Protein AF-A0A482ZQ95-F1 (afdb_monomer)

Radius of gyration: 16.78 Å; Cα contacts (8 Å, |Δi|>4): 30; chains: 1; bounding box: 48×13×39 Å

Sequence (59 aa):
MQRINQVVRGKRGVSLDTAWLLSEVLNTMPEFWLNLQNAHDLSVHKPASHIQPLAATRA

Mean predicted aligned error: 6.34 Å

Nearest PDB structures (foldseek):
  6lb3-assembly2_B  TM=9.109E-01  e=1.470E-02  Pseudomonas aeruginosa PAO1
  6f8s-assembly1_C  TM=8.610E-01  e=1.687E-02  Pseudomonas putida
  3trb-assembly1_A  TM=8.340E-01  e=1.470E-02  Coxiella burnetii
  7csy-assembly1_A  TM=7.708E-01  e=2.075E-02  Pseudomonas aeruginosa PAO1
  2rn7-assembly1_A  TM=5.730E-01  e=3.431E+00  Shigella flexneri

Secondary structure (DSSP, 8-state):
-HHHHHHHTTSSPPPHHHHHHHHHHHT--HHHHHHHHHHHHHHHT--SSPPPPGGG---

Foldseek 3Di:
DVPVVCCVVVVDAQDLVNLVVCCVVVVHHSVVRVVVRVVVCCVVPVDPDDDDDPVVPDD

Solvent-accessible surface area (backbone atoms only — not comparable to full-atom values): 3699 Å² total; per-residue (Å²): 118,70,66,63,57,30,38,78,66,68,76,37,79,67,47,74,74,53,19,46,55,50,12,69,76,67,75,54,56,36,65,60,48,45,50,52,41,51,52,50,51,52,65,76,62,58,70,91,73,83,80,81,62,76,82,75,70,72,130

Structure (mmCIF, N/CA/C/O backbone):
data_AF-A0A482ZQ95-F1
#
_entry.id   AF-A0A482ZQ95-F1
#
loop_
_atom_site.group_PDB
_atom_site.id
_atom_site.type_symbol
_atom_site.label_atom_id
_atom_site.label_alt_id
_atom_site.label_comp_id
_atom_site.label_asym_id
_atom_site.label_entity_id
_atom_site.label_seq_id
_atom_site.pdbx_PDB_ins_code
_atom_site.Cartn_x
_atom_site.Cartn_y
_atom_site.Cartn_z
_atom_site.occupancy
_atom_site.B_iso_or_equiv
_atom_site.auth_seq_id
_atom_site.auth_comp_id
_atom_site.auth_asym_id
_atom_site.auth_atom_id
_atom_site.pdbx_PDB_model_num
ATOM 1 N N . MET A 1 1 ? -16.253 5.306 9.985 1.00 60.06 1 MET A N 1
ATOM 2 C CA . MET A 1 1 ? -16.528 3.999 9.340 1.00 60.06 1 MET A CA 1
ATOM 3 C C . MET A 1 1 ? -16.462 3.976 7.806 1.00 60.06 1 MET A C 1
ATOM 5 O O . MET A 1 1 ? -16.175 2.920 7.261 1.00 60.06 1 MET A O 1
ATOM 9 N N . GLN A 1 2 ? -16.669 5.076 7.064 1.00 74.25 2 GLN A N 1
ATOM 10 C CA . GLN A 1 2 ? -16.649 5.009 5.585 1.00 74.25 2 GLN A CA 1
ATOM 11 C C . GLN A 1 2 ? -15.274 4.705 4.954 1.00 74.25 2 GLN A C 1
ATOM 13 O O . GLN A 1 2 ? -15.236 4.089 3.894 1.00 74.25 2 GLN A O 1
ATOM 18 N N . ARG A 1 3 ? -14.155 5.103 5.581 1.00 73.75 3 ARG A N 1
ATOM 19 C CA . ARG A 1 3 ? -12.808 4.932 4.999 1.00 73.75 3 ARG A CA 1
ATOM 20 C C . ARG A 1 3 ? -12.392 3.464 4.868 1.00 73.75 3 ARG A C 1
ATOM 22 O O . ARG A 1 3 ? -12.066 3.039 3.768 1.00 73.75 3 ARG A O 1
ATOM 29 N N . ILE A 1 4 ? -12.483 2.686 5.948 1.00 80.81 4 ILE A N 1
ATOM 30 C CA . ILE A 1 4 ? -12.113 1.258 5.944 1.00 80.81 4 ILE A CA 1
ATOM 31 C C . ILE A 1 4 ? -12.991 0.474 4.963 1.00 80.81 4 ILE A C 1
ATOM 33 O O . ILE A 1 4 ? -12.477 -0.300 4.165 1.00 80.81 4 ILE A O 1
ATOM 37 N N . ASN A 1 5 ? -14.299 0.749 4.917 1.00 83.62 5 ASN A N 1
ATOM 38 C CA . ASN A 1 5 ? -15.192 0.099 3.952 1.00 83.62 5 ASN A CA 1
ATOM 39 C C . ASN A 1 5 ? -14.815 0.377 2.489 1.00 83.62 5 ASN A C 1
ATOM 41 O O . ASN A 1 5 ? -15.049 -0.470 1.631 1.00 83.62 5 ASN A O 1
ATOM 45 N N . GLN A 1 6 ? -14.256 1.549 2.177 1.00 86.00 6 GLN A N 1
ATOM 46 C CA . GLN A 1 6 ? -13.763 1.838 0.828 1.00 86.00 6 GLN A CA 1
ATOM 47 C C . GLN A 1 6 ? -12.449 1.116 0.525 1.00 86.00 6 GLN A C 1
ATOM 49 O O . GLN A 1 6 ? -12.283 0.679 -0.610 1.00 86.00 6 GLN A O 1
ATOM 54 N N . VAL A 1 7 ? -11.578 0.943 1.524 1.00 86.38 7 VAL A N 1
ATOM 55 C CA . VAL A 1 7 ? -10.349 0.140 1.407 1.00 86.38 7 VAL A CA 1
ATOM 56 C C . VAL A 1 7 ? -10.690 -1.325 1.149 1.00 86.38 7 VAL A C 1
ATOM 58 O O . VAL A 1 7 ? -10.241 -1.895 0.163 1.00 86.38 7 VAL A O 1
ATOM 61 N N . VAL A 1 8 ? -11.588 -1.909 1.949 1.00 83.00 8 VAL A N 1
ATOM 62 C CA . VAL A 1 8 ? -12.046 -3.302 1.778 1.00 83.00 8 VAL A CA 1
ATOM 63 C C . VAL A 1 8 ? -12.710 -3.521 0.415 1.00 83.00 8 VAL A C 1
ATOM 65 O O . VAL A 1 8 ? -12.564 -4.574 -0.194 1.00 83.00 8 VAL A O 1
ATOM 68 N N . ARG A 1 9 ? -13.433 -2.517 -0.095 1.00 86.62 9 ARG A N 1
ATOM 69 C CA . ARG A 1 9 ? -14.077 -2.568 -1.417 1.00 86.62 9 ARG A CA 1
ATOM 70 C C . ARG A 1 9 ? -13.142 -2.215 -2.580 1.00 86.62 9 ARG A C 1
ATOM 72 O O . ARG A 1 9 ? -13.636 -2.094 -3.698 1.00 86.62 9 ARG A O 1
ATOM 79 N N . GLY A 1 10 ? -11.854 -1.964 -2.332 1.00 84.44 10 GLY A N 1
ATOM 80 C CA . GLY A 1 10 ? -10.888 -1.552 -3.356 1.00 84.44 10 GLY A CA 1
ATOM 81 C C . GLY A 1 10 ? -11.194 -0.199 -4.011 1.00 84.44 10 GLY A C 1
ATOM 82 O O . GLY A 1 10 ? -10.623 0.137 -5.041 1.00 84.44 10 GLY A O 1
ATOM 83 N N . LYS A 1 11 ? -12.102 0.601 -3.436 1.00 86.38 11 LYS A N 1
ATOM 84 C CA . LYS A 1 11 ? -12.466 1.938 -3.945 1.00 86.38 11 LYS A CA 1
ATOM 85 C C . LYS A 1 11 ? -11.447 3.011 -3.563 1.00 86.38 11 LYS A C 1
ATOM 87 O O . LYS A 1 11 ? -11.518 4.131 -4.061 1.00 86.38 11 LYS A O 1
ATOM 92 N N . ARG A 1 12 ? -10.555 2.697 -2.625 1.00 88.88 12 ARG A N 1
ATOM 93 C CA . ARG A 1 12 ? -9.469 3.553 -2.153 1.00 88.88 12 ARG A CA 1
ATOM 94 C C . ARG A 1 12 ? -8.307 2.662 -1.723 1.00 88.88 12 ARG A C 1
ATOM 96 O O . ARG A 1 12 ? -8.549 1.635 -1.099 1.00 88.88 12 ARG A O 1
ATOM 103 N N . GLY A 1 13 ? -7.080 3.078 -2.016 1.00 91.19 13 GLY A N 1
ATOM 104 C CA . GLY A 1 13 ? -5.886 2.418 -1.495 1.00 91.19 13 GLY A CA 1
ATOM 105 C C . GLY A 1 13 ? -5.632 2.696 -0.009 1.00 91.19 13 GLY A C 1
ATOM 106 O O . GLY A 1 13 ? -6.301 3.519 0.624 1.00 91.19 13 GLY A O 1
ATOM 107 N N . VAL A 1 14 ? -4.638 2.023 0.556 1.00 94.12 14 VAL A N 1
ATOM 108 C CA . VAL A 1 14 ? -4.185 2.243 1.931 1.00 94.12 14 VAL A CA 1
ATOM 109 C C . VAL A 1 14 ? -3.263 3.467 1.991 1.00 94.12 14 VAL A C 1
ATOM 111 O O . VAL A 1 14 ? -2.216 3.495 1.355 1.00 94.12 14 VAL A O 1
ATOM 114 N N . SER A 1 15 ? -3.642 4.488 2.768 1.00 93.12 15 SER A N 1
ATOM 115 C CA . SER A 1 15 ? -2.777 5.639 3.084 1.00 93.12 15 SER A CA 1
ATOM 116 C C . SER A 1 15 ? -1.903 5.376 4.316 1.00 93.12 15 SER A C 1
ATOM 118 O O . SER A 1 15 ? -2.228 4.488 5.102 1.00 93.12 15 SER A O 1
ATOM 120 N N . LEU A 1 16 ? -0.874 6.206 4.550 1.00 94.56 16 LEU A N 1
ATOM 121 C CA . LEU A 1 16 ? -0.027 6.146 5.757 1.00 94.56 16 LEU A CA 1
ATOM 122 C C . LEU A 1 16 ? -0.857 6.107 7.053 1.00 94.56 16 LEU A C 1
ATOM 124 O O . LEU A 1 16 ? -0.716 5.176 7.839 1.00 94.56 16 LEU A O 1
ATOM 128 N N . ASP A 1 17 ? -1.792 7.047 7.233 1.00 93.56 17 ASP A N 1
ATOM 129 C CA . ASP A 1 17 ? -2.664 7.081 8.421 1.00 93.56 17 ASP A CA 1
ATOM 130 C C . ASP A 1 17 ? -3.501 5.803 8.581 1.00 93.56 17 ASP A C 1
ATOM 132 O O . ASP A 1 17 ? -3.764 5.342 9.689 1.00 93.56 17 ASP A O 1
ATOM 136 N N . THR A 1 18 ? -3.941 5.219 7.462 1.00 93.19 18 THR A N 1
ATOM 137 C CA . THR A 1 18 ? -4.756 3.999 7.480 1.00 93.19 18 THR A CA 1
ATOM 138 C C . THR A 1 18 ? -3.900 2.789 7.844 1.00 93.19 18 THR A C 1
ATOM 140 O O . THR A 1 18 ? -4.359 1.929 8.588 1.00 93.19 18 THR A O 1
ATOM 143 N N . ALA A 1 19 ? -2.659 2.735 7.359 1.00 95.75 19 ALA A N 1
ATOM 144 C CA . ALA A 1 19 ? -1.707 1.688 7.703 1.00 95.75 19 ALA A CA 1
ATOM 145 C C . ALA A 1 19 ? -1.384 1.686 9.205 1.00 95.75 19 ALA A C 1
ATOM 147 O O . ALA A 1 19 ? -1.392 0.619 9.815 1.00 95.75 19 ALA A O 1
ATOM 148 N N . TRP A 1 20 ? -1.193 2.864 9.811 1.00 95.88 20 TRP A N 1
ATOM 149 C CA . TRP A 1 20 ? -1.008 2.996 11.260 1.00 95.88 20 TRP A CA 1
ATOM 150 C C . TRP A 1 20 ? -2.220 2.486 12.043 1.00 95.88 20 TRP A C 1
ATOM 152 O O . TRP A 1 20 ? -2.071 1.606 12.887 1.00 95.88 20 TRP A O 1
ATOM 162 N N . LEU A 1 21 ? -3.431 2.926 11.693 1.00 93.38 21 LEU A N 1
ATOM 163 C CA . LEU A 1 21 ? -4.654 2.452 12.353 1.00 93.38 21 LEU A CA 1
ATOM 164 C C . LEU A 1 21 ? -4.832 0.930 12.247 1.00 93.38 21 LEU A C 1
ATOM 166 O O . LEU A 1 21 ? -5.206 0.275 13.217 1.00 93.38 21 LEU A O 1
ATOM 170 N N . LEU A 1 22 ? -4.568 0.352 11.071 1.00 92.94 22 LEU A N 1
ATOM 171 C CA . LEU A 1 22 ? -4.660 -1.095 10.872 1.00 92.94 22 LEU A CA 1
ATOM 172 C C . LEU A 1 22 ? -3.584 -1.844 11.661 1.00 92.94 22 LEU A C 1
ATOM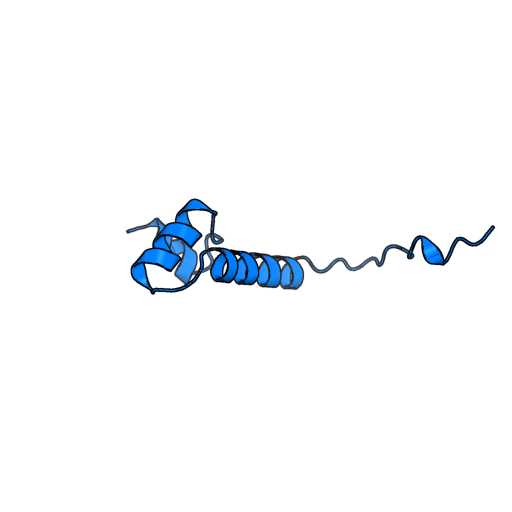 174 O O . LEU A 1 22 ? -3.872 -2.908 12.200 1.00 92.94 22 LEU A O 1
ATOM 178 N N . SER A 1 23 ? -2.377 -1.284 11.760 1.00 96.38 23 SER A N 1
ATOM 179 C CA . SER A 1 23 ? -1.287 -1.877 12.533 1.00 96.38 23 SER A CA 1
ATOM 180 C C . SER A 1 23 ? -1.604 -1.960 14.025 1.00 96.38 23 SER A C 1
ATOM 182 O O . SER A 1 23 ? -1.417 -3.022 14.614 1.00 96.38 23 SER A O 1
ATOM 184 N N . GLU A 1 24 ? -2.184 -0.907 14.607 1.00 95.81 24 GLU A N 1
ATOM 185 C CA . GLU A 1 24 ? -2.564 -0.888 16.022 1.00 95.81 24 GLU A CA 1
ATOM 186 C C . GLU A 1 24 ? -3.713 -1.856 16.320 1.00 95.81 24 GLU A C 1
ATOM 188 O O . GLU A 1 24 ? -3.669 -2.595 17.300 1.00 95.81 24 GLU A O 1
ATOM 193 N N . VAL A 1 25 ? -4.740 -1.888 15.464 1.00 94.94 25 VAL A N 1
ATOM 194 C CA . VAL A 1 25 ? -5.938 -2.712 15.701 1.00 94.94 25 VAL A CA 1
ATOM 195 C C . VAL A 1 25 ? -5.676 -4.200 15.459 1.00 94.94 25 VAL A C 1
ATOM 197 O O . VAL A 1 25 ? -6.272 -5.045 16.124 1.00 94.94 25 VAL A O 1
ATOM 200 N N . LEU A 1 26 ? -4.813 -4.535 14.499 1.00 95.19 26 LEU A N 1
ATOM 201 C CA . LEU A 1 26 ? -4.566 -5.918 14.078 1.00 95.19 26 LEU A CA 1
ATOM 202 C C . LEU A 1 26 ? -3.234 -6.470 14.597 1.00 95.19 26 LEU A C 1
ATOM 204 O O . LEU A 1 26 ? -2.883 -7.602 14.268 1.00 95.19 26 LEU A O 1
ATOM 208 N N . ASN A 1 27 ? -2.514 -5.693 15.412 1.00 97.12 27 ASN A N 1
ATOM 209 C CA . ASN A 1 27 ? -1.196 -6.031 15.946 1.00 97.12 27 ASN A CA 1
ATOM 210 C C . ASN A 1 27 ? -0.207 -6.459 14.843 1.00 97.12 27 ASN A C 1
ATOM 212 O O . ASN A 1 27 ? 0.493 -7.467 14.949 1.00 97.12 27 ASN A O 1
ATOM 216 N N . THR A 1 28 ? -0.198 -5.703 13.745 1.00 97.31 28 THR A N 1
ATOM 217 C CA . THR A 1 28 ? 0.733 -5.874 12.620 1.00 97.31 28 THR A CA 1
ATOM 218 C C . THR A 1 28 ? 1.670 -4.669 12.533 1.00 97.31 28 THR A C 1
ATOM 220 O O . THR A 1 28 ? 1.634 -3.791 13.385 1.00 97.31 28 THR A O 1
ATOM 223 N N . MET A 1 29 ? 2.485 -4.579 11.479 1.00 97.75 29 MET A N 1
ATOM 224 C CA . MET A 1 29 ? 3.310 -3.393 11.215 1.00 97.75 29 MET A CA 1
ATOM 225 C C . MET A 1 29 ? 2.674 -2.503 10.133 1.00 97.75 29 MET A C 1
ATOM 227 O O . MET A 1 29 ? 2.033 -3.036 9.223 1.00 97.75 29 MET A O 1
ATOM 231 N N . PRO A 1 30 ? 2.802 -1.167 10.189 1.00 96.75 30 PRO A N 1
ATOM 232 C CA . PRO A 1 30 ? 2.247 -0.283 9.161 1.00 96.75 30 PRO A CA 1
ATOM 233 C C . PRO A 1 30 ? 2.900 -0.503 7.784 1.00 96.75 30 PRO A C 1
ATOM 235 O O . PRO A 1 30 ? 2.219 -0.444 6.759 1.00 96.75 30 PRO A O 1
ATOM 238 N N . GLU A 1 31 ? 4.187 -0.854 7.735 1.00 97.31 31 GLU A N 1
ATOM 239 C CA . GLU A 1 31 ? 4.920 -1.143 6.495 1.00 97.31 31 GLU A CA 1
ATOM 240 C C . GLU A 1 31 ? 4.327 -2.339 5.751 1.00 97.31 31 GLU A C 1
ATOM 242 O O . GLU A 1 31 ? 4.303 -2.350 4.522 1.00 97.31 31 GLU A O 1
ATOM 247 N N . PHE A 1 32 ? 3.795 -3.328 6.476 1.00 96.94 32 PHE A N 1
ATOM 248 C CA . PHE A 1 32 ? 3.116 -4.476 5.876 1.00 96.94 32 PHE A CA 1
ATOM 249 C C . PHE A 1 32 ? 1.962 -4.022 4.972 1.00 96.94 32 PHE A C 1
ATOM 251 O O . PHE A 1 32 ? 1.863 -4.449 3.823 1.00 96.94 32 PHE A O 1
ATOM 258 N N . TRP A 1 33 ? 1.134 -3.096 5.454 1.00 95.75 33 TRP A N 1
ATOM 259 C CA . TRP A 1 33 ? -0.022 -2.593 4.714 1.00 95.75 33 TRP A CA 1
ATOM 260 C C . TRP A 1 33 ? 0.364 -1.726 3.517 1.00 95.75 33 TRP A C 1
ATOM 262 O O . TRP A 1 33 ? -0.250 -1.825 2.454 1.00 95.75 33 TRP A O 1
ATOM 272 N N . LEU A 1 34 ? 1.404 -0.907 3.662 1.00 96.75 34 LEU A N 1
ATOM 273 C CA . LEU A 1 34 ? 1.924 -0.103 2.556 1.00 96.75 34 LEU A CA 1
ATOM 274 C C . LEU A 1 34 ? 2.572 -0.977 1.483 1.00 96.75 34 LEU A C 1
ATOM 276 O O . LEU A 1 34 ? 2.396 -0.720 0.296 1.00 96.75 34 LEU A O 1
ATOM 280 N N . ASN A 1 35 ? 3.258 -2.049 1.878 1.00 97.00 35 ASN A N 1
ATOM 281 C CA . ASN A 1 35 ? 3.838 -3.001 0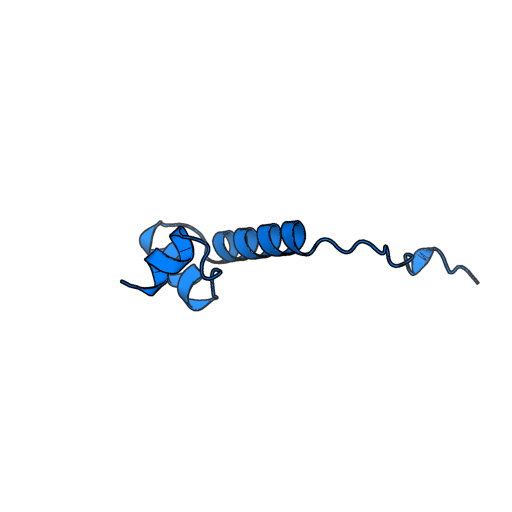.938 1.00 97.00 35 ASN A CA 1
ATOM 282 C C . ASN A 1 35 ? 2.759 -3.715 0.118 1.00 97.00 35 ASN A C 1
ATOM 284 O O . ASN A 1 35 ? 2.945 -3.900 -1.083 1.00 97.00 35 ASN A O 1
ATOM 288 N N . LEU A 1 36 ? 1.615 -4.056 0.723 1.00 95.19 36 LEU A N 1
ATOM 289 C CA . LEU A 1 36 ? 0.469 -4.601 -0.012 1.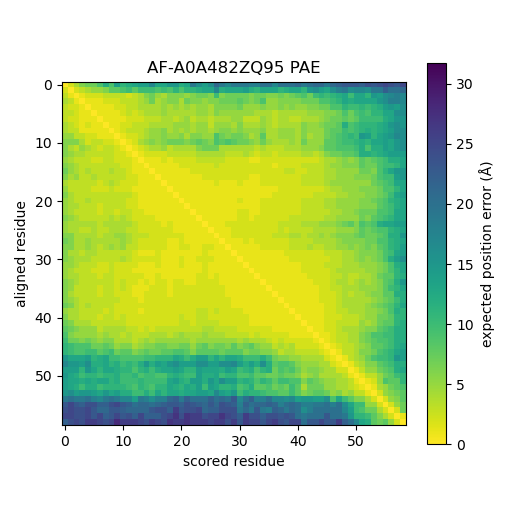00 95.19 36 LEU A CA 1
ATOM 290 C C . LEU A 1 36 ? -0.073 -3.602 -1.040 1.00 95.19 36 LEU A C 1
ATOM 292 O O . LEU A 1 36 ? -0.320 -3.981 -2.185 1.00 95.19 36 LEU A O 1
ATOM 296 N N . GLN A 1 37 ? -0.215 -2.331 -0.653 1.00 94.81 37 GLN A N 1
ATOM 297 C CA . GLN A 1 37 ? -0.651 -1.278 -1.569 1.00 94.81 37 GLN A CA 1
ATOM 298 C C . GLN A 1 37 ? 0.336 -1.106 -2.733 1.00 94.81 37 GLN A C 1
ATOM 300 O O . GLN A 1 37 ? -0.070 -1.132 -3.891 1.00 94.81 37 GLN A O 1
ATOM 305 N N . ASN A 1 38 ? 1.635 -1.035 -2.440 1.00 95.88 38 ASN A N 1
ATOM 306 C CA . ASN A 1 38 ? 2.682 -0.912 -3.453 1.00 95.88 38 ASN A CA 1
ATOM 307 C C . ASN A 1 38 ? 2.698 -2.110 -4.410 1.00 95.88 38 ASN A C 1
ATOM 309 O O . ASN A 1 38 ? 2.775 -1.931 -5.622 1.00 95.88 38 ASN A O 1
ATOM 313 N N . ALA A 1 39 ? 2.604 -3.337 -3.890 1.00 95.75 39 ALA A N 1
ATOM 314 C CA . ALA A 1 39 ? 2.571 -4.543 -4.713 1.00 95.75 39 ALA A CA 1
ATOM 315 C C . ALA A 1 39 ? 1.345 -4.566 -5.640 1.00 95.75 39 ALA A C 1
ATOM 317 O O . ALA A 1 39 ? 1.467 -4.909 -6.819 1.00 95.75 39 ALA A O 1
ATOM 318 N N . HIS A 1 40 ? 0.177 -4.163 -5.131 1.00 93.75 40 HIS A N 1
ATOM 319 C CA . HIS A 1 40 ? -1.028 -4.006 -5.939 1.00 93.75 40 HIS A CA 1
ATOM 320 C C . HIS A 1 40 ? -0.827 -2.963 -7.045 1.00 93.75 40 HIS A C 1
ATOM 322 O O . HIS A 1 40 ? -1.095 -3.243 -8.214 1.00 93.75 40 HIS A O 1
ATOM 328 N N . ASP A 1 41 ? -0.305 -1.788 -6.701 1.00 93.00 41 ASP A N 1
ATOM 329 C CA . ASP A 1 41 ? -0.137 -0.693 -7.654 1.00 93.00 41 ASP A CA 1
ATOM 330 C C . ASP A 1 41 ? 0.882 -1.036 -8.742 1.00 93.00 41 ASP A C 1
ATOM 332 O O . ASP A 1 41 ? 0.633 -0.747 -9.911 1.00 93.00 41 ASP A O 1
ATOM 336 N N . LEU A 1 42 ? 1.966 -1.736 -8.396 1.00 94.31 42 LEU A N 1
ATOM 337 C CA . LEU A 1 42 ? 2.934 -2.267 -9.359 1.00 94.31 42 LEU A CA 1
ATOM 338 C C . LEU A 1 42 ? 2.322 -3.322 -10.291 1.00 94.31 42 LEU A C 1
ATOM 340 O O . LEU A 1 42 ? 2.664 -3.366 -11.472 1.00 94.31 42 LEU A O 1
ATOM 344 N N . SER A 1 43 ? 1.431 -4.172 -9.774 1.00 93.06 43 SER A N 1
ATOM 345 C CA . SER A 1 43 ? 0.737 -5.193 -10.566 1.00 93.06 43 SER A CA 1
ATOM 346 C C . SER A 1 43 ? -0.226 -4.565 -11.579 1.00 93.06 43 SER A C 1
ATOM 348 O O . SER A 1 43 ? -0.209 -4.920 -12.758 1.00 93.06 43 SER A O 1
ATOM 350 N N . VAL A 1 44 ? -1.027 -3.588 -11.138 1.00 92.81 44 VAL A N 1
ATOM 351 C CA . VAL A 1 44 ? -2.042 -2.919 -11.970 1.00 92.81 44 VAL A CA 1
ATOM 352 C C . VAL A 1 44 ? -1.419 -1.945 -12.973 1.00 92.81 44 VAL A C 1
ATOM 354 O O . VAL A 1 44 ? -1.898 -1.845 -14.100 1.00 92.81 44 VAL A O 1
ATOM 357 N N . HIS A 1 45 ? -0.338 -1.255 -12.604 1.00 92.12 45 HIS A N 1
ATOM 358 C CA . HIS A 1 45 ? 0.320 -0.249 -13.448 1.00 92.12 45 HIS A CA 1
ATOM 359 C C . HIS A 1 45 ? 1.602 -0.764 -14.103 1.00 92.12 45 HIS A C 1
ATOM 361 O O . HIS A 1 45 ? 2.501 0.020 -14.416 1.00 92.12 45 HIS A O 1
ATOM 367 N N . LYS A 1 46 ? 1.711 -2.081 -14.311 1.00 88.94 46 LYS A N 1
ATOM 368 C CA . LYS A 1 46 ? 2.881 -2.678 -14.953 1.00 88.94 46 LYS A C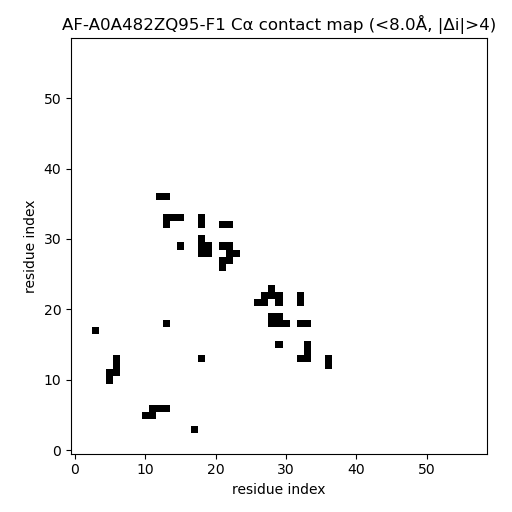A 1
ATOM 369 C C . LYS A 1 46 ? 3.103 -2.037 -16.336 1.00 88.94 46 LYS A C 1
ATOM 371 O O . LYS A 1 46 ? 2.243 -2.179 -17.209 1.00 88.94 46 LYS A O 1
ATOM 376 N N . PRO A 1 47 ? 4.235 -1.347 -16.570 1.00 87.44 47 PRO A N 1
ATOM 377 C CA . PRO A 1 47 ? 4.474 -0.668 -17.835 1.00 87.44 47 PRO A CA 1
ATOM 378 C C . PRO A 1 47 ? 4.702 -1.683 -18.960 1.00 87.44 47 PRO A C 1
ATOM 380 O O . PRO A 1 47 ? 5.367 -2.702 -18.770 1.00 87.44 47 PRO A O 1
ATOM 383 N N . ALA A 1 48 ? 4.177 -1.378 -20.149 1.00 82.56 48 ALA A N 1
ATOM 384 C CA . ALA A 1 48 ? 4.418 -2.180 -21.349 1.00 82.56 48 ALA A CA 1
ATOM 385 C C . ALA A 1 48 ? 5.855 -2.018 -21.878 1.00 82.56 48 ALA A C 1
ATOM 387 O O . ALA A 1 48 ? 6.413 -2.942 -22.467 1.00 82.56 48 ALA A O 1
ATOM 388 N N . SER A 1 49 ? 6.459 -0.851 -21.649 1.00 84.81 49 SER A N 1
ATOM 389 C CA . SER A 1 49 ? 7.800 -0.521 -22.128 1.00 84.81 49 SER A CA 1
ATOM 390 C C . SER A 1 49 ? 8.841 -0.772 -21.044 1.00 84.81 49 SER A C 1
ATOM 392 O O . SER A 1 49 ? 8.750 -0.230 -19.942 1.00 84.81 49 SER A O 1
ATOM 394 N N . HIS A 1 50 ? 9.858 -1.566 -21.373 1.00 80.25 50 HIS A N 1
ATOM 395 C CA . HIS A 1 50 ? 11.012 -1.777 -20.508 1.00 80.25 50 HIS A CA 1
ATOM 396 C C . HIS A 1 50 ? 12.069 -0.700 -20.770 1.00 80.25 50 HIS A C 1
ATOM 398 O O . HIS A 1 50 ? 12.446 -0.457 -21.917 1.00 80.25 50 HIS A O 1
ATOM 404 N N . ILE A 1 51 ? 12.549 -0.057 -19.708 1.00 85.31 51 ILE A N 1
ATOM 405 C CA . ILE A 1 51 ? 13.661 0.893 -19.788 1.00 85.31 51 ILE A CA 1
ATOM 406 C C . ILE A 1 51 ? 14.959 0.083 -19.802 1.00 85.31 51 ILE A C 1
ATOM 408 O O . ILE A 1 51 ? 15.152 -0.782 -18.949 1.00 85.31 51 ILE A O 1
ATOM 412 N N . GLN A 1 52 ? 15.841 0.352 -20.768 1.00 81.81 52 GLN A N 1
ATOM 413 C CA . GLN A 1 52 ? 17.129 -0.336 -20.851 1.00 81.81 52 GLN A CA 1
ATOM 414 C C . GLN A 1 52 ? 17.974 -0.050 -19.595 1.00 81.81 52 GLN A C 1
ATOM 416 O O . GLN A 1 52 ? 18.075 1.110 -19.185 1.00 81.81 52 GLN A O 1
ATOM 421 N N . PRO A 1 53 ? 18.594 -1.072 -18.976 1.00 83.38 53 PRO A N 1
ATOM 422 C CA . PRO A 1 53 ? 19.436 -0.869 -17.805 1.00 83.38 53 PRO A CA 1
ATOM 423 C C . PRO A 1 53 ? 20.657 -0.000 -18.119 1.00 83.38 53 PRO A C 1
ATOM 425 O O . PRO A 1 53 ? 21.361 -0.237 -19.098 1.00 83.38 53 PRO A O 1
ATOM 428 N N . LEU A 1 54 ? 20.972 0.936 -17.221 1.00 81.75 54 LEU A N 1
ATOM 429 C CA . LEU A 1 54 ? 22.132 1.834 -17.335 1.00 81.75 54 LEU A CA 1
ATOM 430 C C . LEU A 1 54 ? 23.474 1.084 -17.469 1.00 81.75 54 LEU A C 1
ATOM 432 O O . LEU A 1 54 ? 24.421 1.610 -18.042 1.00 81.75 54 LEU A O 1
ATOM 436 N N . ALA A 1 55 ? 23.550 -0.163 -16.989 1.00 76.25 55 ALA A N 1
ATOM 437 C CA . ALA A 1 55 ? 24.738 -1.014 -17.077 1.00 76.25 55 ALA A CA 1
ATOM 438 C C . ALA A 1 55 ? 25.041 -1.543 -18.495 1.00 76.25 55 ALA A C 1
ATOM 440 O O . ALA A 1 55 ? 26.153 -2.007 -18.743 1.00 76.25 55 ALA A O 1
ATOM 441 N N . ALA A 1 56 ? 24.078 -1.489 -19.422 1.00 60.81 56 ALA A N 1
ATOM 442 C CA . ALA A 1 56 ? 24.280 -1.907 -20.811 1.00 60.81 56 ALA A CA 1
ATOM 443 C C . ALA A 1 56 ? 24.990 -0.835 -21.660 1.00 60.81 56 ALA A C 1
ATOM 445 O O . ALA A 1 56 ? 25.477 -1.136 -22.747 1.00 60.81 56 ALA A O 1
ATOM 446 N N . THR A 1 57 ? 25.118 0.391 -21.147 1.00 59.94 57 THR A N 1
ATOM 447 C CA . THR A 1 57 ? 25.889 1.469 -21.773 1.00 59.94 57 THR A CA 1
ATOM 448 C C . THR A 1 57 ? 27.337 1.403 -21.286 1.00 59.94 57 THR A C 1
ATOM 450 O O . THR A 1 57 ? 27.787 2.244 -20.509 1.00 59.94 57 THR A O 1
ATOM 453 N N . ARG A 1 58 ? 28.086 0.369 -21.690 1.00 59.25 58 ARG A N 1
ATOM 454 C CA . ARG A 1 58 ? 29.555 0.424 -21.599 1.00 59.25 58 ARG A CA 1
ATOM 455 C C . ARG A 1 58 ? 30.062 1.227 -22.796 1.00 59.25 58 ARG A C 1
ATOM 457 O O . ARG A 1 58 ? 29.834 0.821 -23.933 1.00 59.25 58 ARG A O 1
ATOM 464 N N . ALA A 1 59 ? 30.675 2.372 -22.502 1.00 56.50 59 ALA A N 1
ATOM 465 C CA . ALA A 1 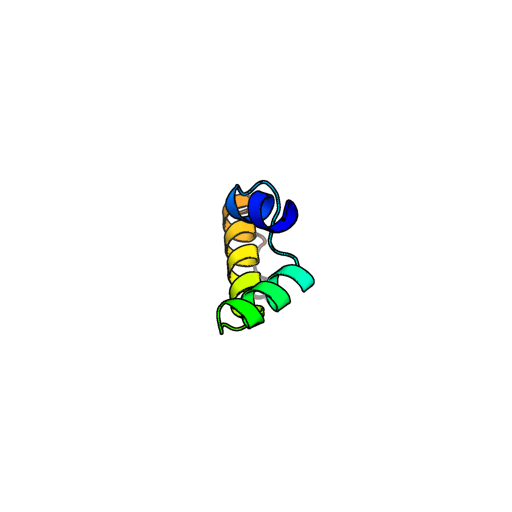59 ? 31.554 3.090 -23.420 1.00 56.50 59 ALA A CA 1
ATOM 466 C C . ALA A 1 59 ? 32.829 2.278 -23.693 1.00 56.50 59 ALA A C 1
ATOM 468 O O . ALA A 1 59 ? 33.224 1.492 -22.795 1.00 56.50 59 ALA A O 1
#

pLDDT: mean 87.74, std 10.63, range [56.5, 97.75]

=== Feature glossary ===
The record interleaves many kinds of information about one protein. Here is each kind framed as the question it answers.

Q: What known structures does this most resemble?
A: Structural nearest neighbors (via Foldseek easy-search vs the PDB). Reported per hit: target PDB id, E-value, and alignment TM-score. A TM-score above ~0.5 is the 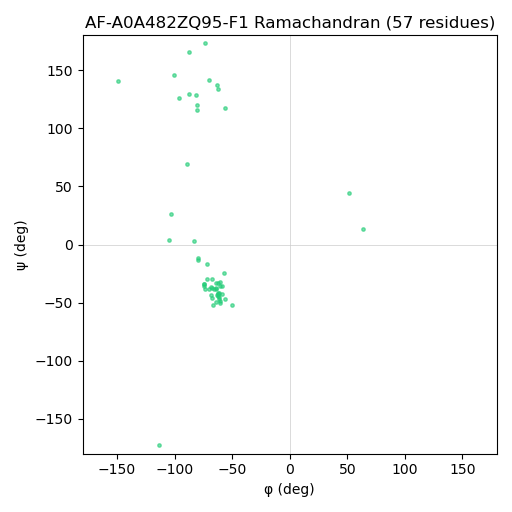conventional threshold for 'same fold'.

Q: Where is each backbone atom in 3D?
A: The mmCIF table is the protein's shape written out atom by atom. For each backbone N, Cα, C, and carbonyl O, it records an (x, y, z) coordinate triple in Å plus the residue type, chain letter, and residue number.

Q: What are the backbone torsion angles?
A: The φ/ψ torsion pair specifies the backbone conformation at each residue. φ rotates about the N–Cα bond, ψ about the Cα–C bond. Steric clashes forbid most of the (φ, ψ) plane — the allowed regions (α-helix basin, β-sheet basin, left-handed helix) are the Ramachandran-allowed regions.

Q: Which residues are buried vs exposed?
A: Solvent-accessible surface area (SASA) is the area in Å² traced out by the centre of a 1.4 Å probe sphere (a water molecule) rolled over the protein's van der Waals surface (Shrake–Rupley / Lee–Richards construction). Buried residues have near-zero SASA; fully exposed residues can exceed 200 Å². The total SASA scales roughly with the number of surface residues.

Q: How confident is the AlphaFold model at each residue?
A: pLDDT is the predicted lDDT-Cα score: AlphaFold's confidence that the local environment of each residue (all inter-atomic distances within 15 Å) is correctly placed. It is a per-residue number between 0 and 100, with higher meaning more reli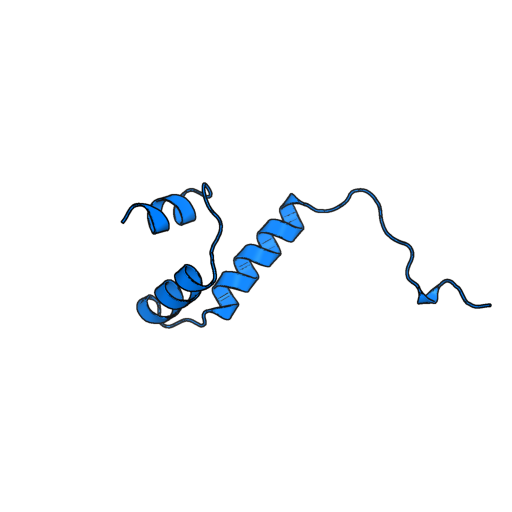able.

Q: What does the local fold look like, residue by residue?
A: 3Di is Foldseek's structural alphabet. Each residue is assigned one of twenty discrete states based on how its Cα sits relative to its spatial (not sequential) neighbors. Aligning 3Di strings finds structural homologs roughly as well as full 3D superposition, but orders of magnitude faster.

Q: How big and how compact is the whole molecule?
A: Radius of gyration (Rg) is the root-mean-square distance of Cα atoms from their centroid — a single number for overall size and compactness. A globular domain of N residues has Rg ≈ 2.2·N^0.38 Å; an extended or disordered chain has a much larger Rg. The Cα contact count is the number of residue pairs whose Cα atoms are within 8 Å and are more than four positions apart in sequence — a standard proxy for tertiary packing density. The bounding box is the smallest axis-aligned box enclosing all Cα atoms.

Q: Which residues are in helices, strands, or loops?
A: DSSP 8-state secondary structure assigns each residue one of H (α-helix), G (3₁₀-helix), I (π-helix), E (extended β-strand), B (isolated β-bridge), T (hydrogen-bonded turn), S (bend), or '-' (coil). The assignment is computed from backbone hydrogen-bond geometry via the Kabsch–Sander algorithm.

Q: How mobile is each atom in the crystal?
A: 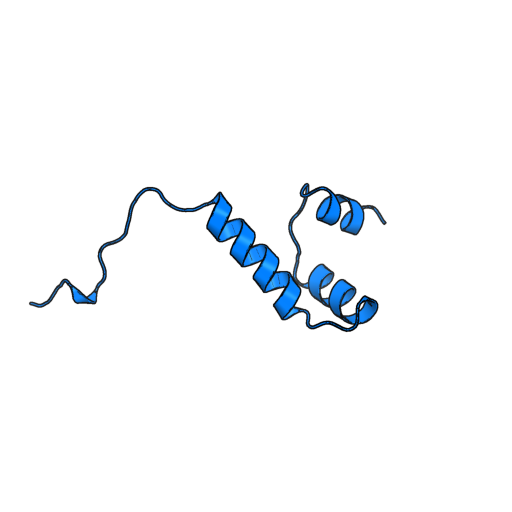Crystallographic B-factors measure how much each atom's electron density is smeared out, in Å². They rise in mobile loops and surface residues and fall in the buried interior. In AlphaFold models this column is repurposed to hold pLDDT instead.

Q: What if only a Cα trace is available?
A: P-SEA three-state annotation labels each residue as helix, strand, or coil based purely on the geometry of the Cα trace. It serves as a fallback when the full backbone (and thus DSSP) is unavailable.

Q: What family and function is it annotated with?
A: Database cross-references. InterPro integrates a dozen domain/family signature databases into unified entries with residue-range hits. GO terms attach function/process/location labels with evidence codes. CATH codes position the fold in a four-level structural taxonomy. Organism is the NCBI-taxonomy species name.

Q: Are the domains correctly placed relative to each other?
A: Predicted Aligned Error (PAE) is an AlphaFold confidence matrix: entry (i, j) is the expected error in the position of residue j, in ångströms, when the prediction is superimposed on the true structure at residue i. Low PAE within a block of residues means that block is internally rigid and well-predicted; high PAE between two blocks means their relative placement is uncertain even if each block individually is confident.

Q: What do the diagnostic plots show?
A: Three diagnostic plots accompany the record. The Cα contact map visuali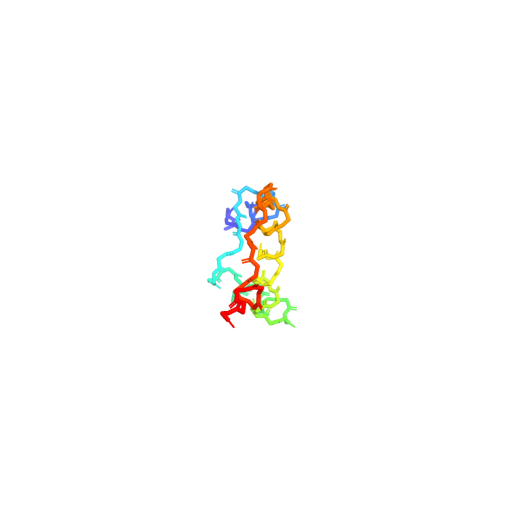zes the tertiary structure as a 2D adjacency matrix (8 Å cutoff, sequence-local contacts suppressed). The Ramachandran plot shows the distribution of backbone (φ, ψ) torsions, with points in the α and β basins reflecting secondary structure content. The PAE plot shows AlphaFold's inter-residue confidence as a color matrix.

Q: What is the amino-acid chain?
A: Primary structure: the covalent order of the twenty standard amino acids along the backbone. Two proteins with the same sequence will (almost always) fold to the same structure; two with 30% identity often share a fold but not the details.

Q: What do the rendered images show?
A: The six renders are orthographic views along the three Cartesian axes in both directions. Representation (cartoon, sticks, or surface) and color scheme (sequence-rainbow or by-chain) vary across proteins so the training set covers all the common visualization conventions.